Protein AF-A0A258LQ60-F1 (afdb_monomer)

Solvent-accessible surface area (backbone atoms only — not comparable to full-atom values): 3113 Å² tot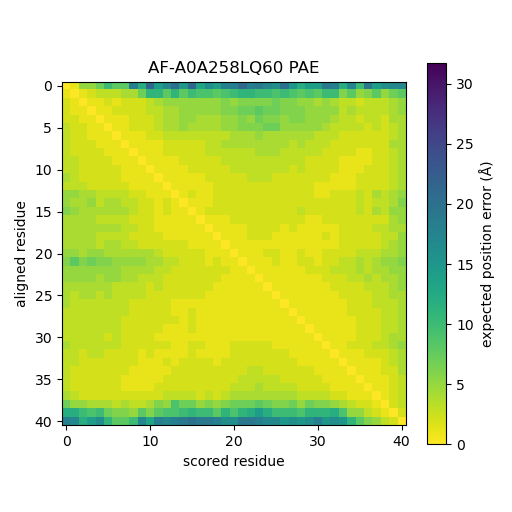al; per-residue (Å²): 134,91,75,62,68,94,79,63,84,91,83,87,61,86,80,82,72,66,79,40,82,70,97,46,70,70,23,48,59,61,45,72,70,86,84,89,81,84,86,78,135

Secondary structure (DSSP, 8-state):
----GGG------TTSS-SS-SSSHHHHHHHS---------

Sequence (41 aa):
MGVSENQMEAVSFGKEKPKAEGDNEAAWAENRRADIVYITN

Radius of gyration: 13.77 Å; Cα contacts (8 Å, |Δi|>4): 13; chains: 1; bounding box: 34×13×3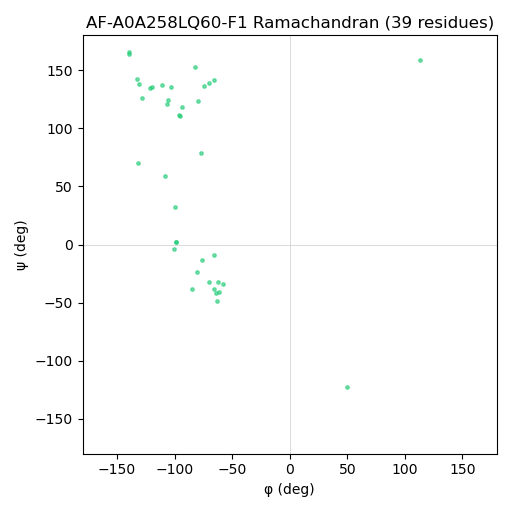6 Å

Foldseek 3Di:
DPDDPVQDDDDDPDQVDFPDDDDDPVSVVRRPDDDDDDDDD

Mean predicted aligned error: 3.24 Å

pLDDT: mean 94.64, std 6.78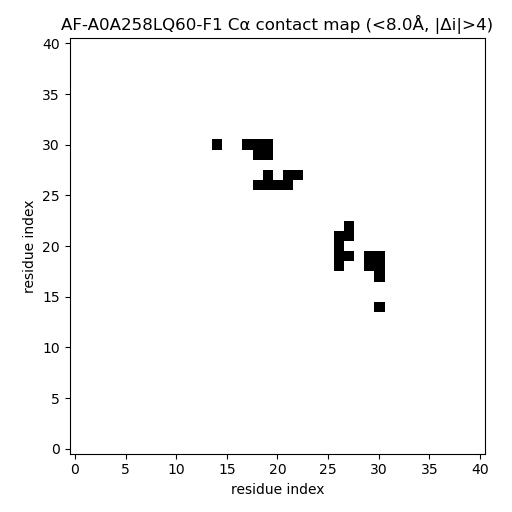, range [66.88, 98.44]

Structure (mmCIF, N/CA/C/O backbone):
data_AF-A0A258LQ60-F1
#
_entry.id   AF-A0A258LQ60-F1
#
loop_
_atom_site.group_PDB
_atom_site.id
_atom_site.type_symbol
_atom_site.label_atom_id
_atom_site.label_alt_id
_atom_site.label_comp_id
_atom_site.label_asym_id
_atom_site.label_entity_id
_atom_site.label_seq_id
_atom_site.pdbx_PDB_ins_code
_atom_site.Cartn_x
_atom_site.Cartn_y
_atom_site.Cartn_z
_atom_site.occupancy
_atom_site.B_iso_or_equiv
_atom_site.auth_seq_id
_atom_site.auth_comp_id
_atom_site.auth_asym_id
_atom_site.auth_atom_id
_atom_site.pdbx_PDB_model_num
ATOM 1 N N . MET A 1 1 ? -19.129 -2.768 1.466 1.00 67.31 1 MET A N 1
ATOM 2 C CA . MET A 1 1 ? -18.108 -3.009 2.508 1.00 67.31 1 MET A CA 1
ATOM 3 C C . MET A 1 1 ? -18.506 -2.173 3.721 1.00 67.31 1 MET A C 1
ATOM 5 O O . MET A 1 1 ? -18.519 -0.964 3.585 1.00 67.31 1 MET A O 1
ATOM 9 N N . GLY A 1 2 ? -18.955 -2.781 4.827 1.00 92.62 2 GLY A N 1
ATOM 10 C CA . GLY A 1 2 ? -19.589 -2.088 5.971 1.00 92.62 2 GLY A CA 1
ATOM 11 C C . GLY A 1 2 ? -18.667 -1.836 7.170 1.00 92.62 2 GLY A C 1
ATOM 12 O O . GLY A 1 2 ? -19.119 -1.925 8.306 1.00 92.62 2 GLY A O 1
ATOM 13 N N . VAL A 1 3 ? -17.374 -1.614 6.926 1.00 92.56 3 VAL A N 1
ATOM 14 C CA . VAL A 1 3 ? -16.391 -1.323 7.984 1.00 92.56 3 VAL A CA 1
ATOM 15 C C . VAL A 1 3 ? -16.599 0.110 8.470 1.00 92.56 3 VAL A C 1
ATOM 17 O O . VAL A 1 3 ? -16.797 1.007 7.652 1.00 92.56 3 VAL A O 1
ATOM 20 N N . SER A 1 4 ? -16.566 0.323 9.787 1.00 94.94 4 SER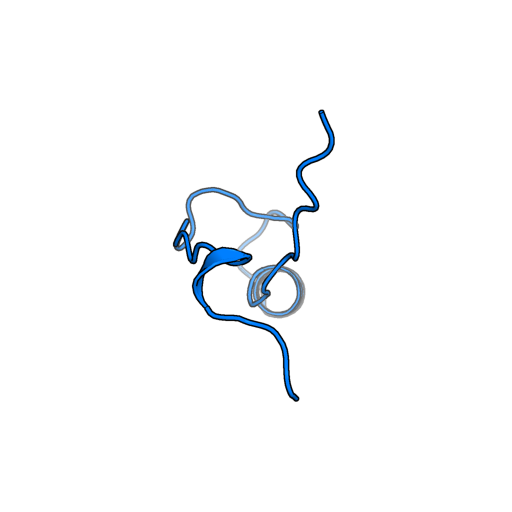 A N 1
ATOM 21 C CA . SER A 1 4 ? -16.691 1.661 10.368 1.00 94.94 4 SER A CA 1
ATOM 22 C C . SER A 1 4 ? -15.445 2.500 10.078 1.00 94.94 4 SER A C 1
ATOM 24 O O . SER A 1 4 ? -14.325 2.008 10.207 1.00 94.94 4 SER A O 1
ATOM 26 N N . GLU A 1 5 ? -15.631 3.778 9.747 1.00 92.38 5 GLU A N 1
ATOM 27 C CA . GLU A 1 5 ? -14.531 4.720 9.487 1.00 92.38 5 GLU A CA 1
ATOM 28 C C . GLU A 1 5 ? -13.586 4.849 10.690 1.00 92.38 5 GLU A C 1
ATOM 30 O O . GLU A 1 5 ? -12.376 4.915 10.515 1.00 92.38 5 GLU A O 1
ATOM 35 N N . ASN A 1 6 ? -14.112 4.753 11.916 1.00 94.56 6 ASN A N 1
ATOM 36 C CA . ASN A 1 6 ? -13.322 4.850 13.151 1.00 94.56 6 ASN A CA 1
ATOM 37 C C . ASN A 1 6 ? -12.318 3.696 13.347 1.00 94.56 6 ASN A C 1
ATOM 39 O O . ASN A 1 6 ? -11.529 3.731 14.287 1.00 94.56 6 ASN A O 1
ATOM 43 N N . GLN A 1 7 ? -12.380 2.647 12.523 1.00 94.38 7 GLN A N 1
ATOM 44 C CA . GLN A 1 7 ? -11.469 1.499 12.574 1.00 94.38 7 GLN A CA 1
ATOM 45 C C . GLN A 1 7 ? -10.345 1.589 11.533 1.00 94.38 7 GLN A C 1
ATOM 47 O O . GLN A 1 7 ? -9.566 0.644 11.408 1.00 94.38 7 GLN A O 1
ATOM 52 N N . MET A 1 8 ? -10.280 2.670 10.750 1.00 94.00 8 MET A N 1
ATOM 53 C CA . MET A 1 8 ? -9.339 2.812 9.643 1.00 94.00 8 MET A CA 1
ATOM 54 C C . MET A 1 8 ? -8.639 4.167 9.674 1.00 94.00 8 MET A C 1
ATOM 56 O O . MET A 1 8 ? -9.246 5.199 9.936 1.00 94.00 8 MET A O 1
ATOM 60 N N . GLU A 1 9 ? -7.361 4.157 9.314 1.00 95.56 9 GLU A N 1
ATOM 61 C CA . GLU A 1 9 ? -6.581 5.355 9.034 1.00 95.56 9 GLU A CA 1
ATOM 62 C C . GLU A 1 9 ? -5.848 5.162 7.702 1.00 95.56 9 GLU A C 1
ATOM 64 O O . GLU A 1 9 ? -5.334 4.078 7.418 1.00 95.56 9 GLU A O 1
ATOM 69 N N . ALA A 1 10 ? -5.820 6.204 6.869 1.00 96.00 10 ALA A N 1
ATOM 70 C CA . ALA A 1 10 ? -5.131 6.187 5.584 1.00 96.00 10 ALA A CA 1
ATOM 71 C C . ALA A 1 10 ? -3.851 7.028 5.658 1.00 96.00 10 ALA A C 1
ATOM 73 O O . ALA A 1 10 ? -3.905 8.234 5.891 1.00 96.00 10 ALA A O 1
ATOM 74 N N . VAL A 1 11 ? -2.703 6.397 5.400 1.00 96.56 11 VAL A N 1
ATOM 75 C CA . VAL A 1 11 ? -1.385 7.048 5.375 1.00 96.56 11 VAL A CA 1
ATOM 76 C C . VAL A 1 11 ? -0.748 6.861 3.999 1.00 96.56 11 VAL A C 1
ATOM 78 O O . VAL A 1 11 ? -0.758 5.761 3.449 1.00 96.56 11 VAL A O 1
ATOM 81 N N . SER A 1 12 ? -0.180 7.933 3.438 1.00 97.06 12 SER A N 1
ATOM 82 C CA . SER A 1 12 ? 0.512 7.896 2.145 1.00 97.06 12 SER A CA 1
ATOM 83 C C . SER A 1 12 ? 2.023 7.962 2.329 1.00 97.06 12 SER A C 1
ATOM 85 O O . SER A 1 12 ? 2.543 8.910 2.913 1.00 97.06 12 SER A O 1
ATOM 87 N N . PHE A 1 13 ? 2.729 6.975 1.775 1.00 97.00 13 PHE A N 1
ATOM 88 C CA . PHE A 1 13 ? 4.195 6.950 1.745 1.00 97.00 13 PHE A CA 1
ATOM 89 C C . PHE A 1 13 ? 4.788 7.386 0.401 1.00 97.00 13 PHE A C 1
ATOM 91 O O . PHE A 1 13 ? 6.008 7.459 0.270 1.00 97.00 13 PHE A O 1
ATOM 98 N N . GLY A 1 14 ? 3.960 7.664 -0.612 1.00 95.88 14 GLY A N 1
ATOM 99 C CA . GLY A 1 14 ? 4.441 7.960 -1.962 1.00 95.88 14 GLY A CA 1
ATOM 100 C C . GLY A 1 14 ? 5.452 6.913 -2.447 1.00 95.88 14 GLY A C 1
ATOM 101 O O . GLY A 1 14 ? 5.161 5.721 -2.471 1.00 95.88 14 GLY A O 1
ATOM 102 N N . LYS A 1 15 ? 6.657 7.366 -2.801 1.00 95.38 15 LYS A N 1
ATOM 103 C CA . LYS A 1 15 ? 7.770 6.523 -3.270 1.00 95.38 15 LYS A CA 1
ATOM 104 C C . LYS A 1 15 ? 8.813 6.197 -2.192 1.00 95.38 15 LYS A C 1
ATOM 106 O O . LYS A 1 15 ? 9.802 5.539 -2.487 1.00 95.38 15 LYS A O 1
ATOM 111 N N . GLU A 1 16 ? 8.606 6.644 -0.955 1.00 97.38 16 GLU A N 1
ATOM 112 C CA . GLU A 1 16 ? 9.626 6.612 0.107 1.00 97.38 16 GLU A CA 1
ATOM 113 C C . GLU A 1 16 ? 9.842 5.213 0.716 1.00 97.38 16 GLU A C 1
ATOM 115 O O . GLU A 1 16 ? 10.800 4.990 1.457 1.00 97.38 16 GLU A O 1
ATOM 120 N N . LYS A 1 17 ? 8.936 4.263 0.444 1.00 96.75 17 LYS A N 1
ATOM 121 C CA . LYS A 1 17 ? 8.962 2.886 0.973 1.00 96.75 17 LYS A CA 1
ATOM 122 C C . LYS A 1 17 ? 8.756 1.848 -0.148 1.00 96.75 17 LYS A C 1
ATOM 124 O O . LYS A 1 17 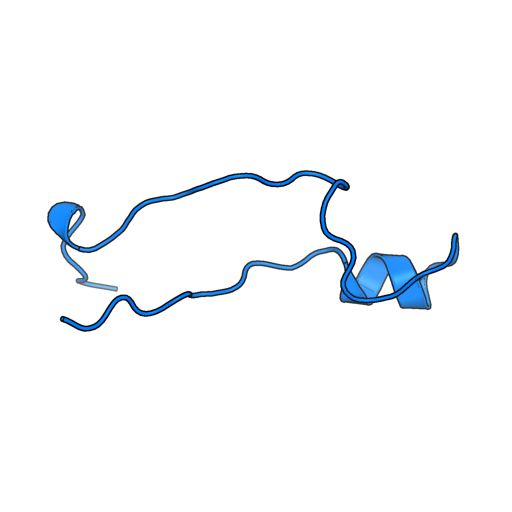? 7.686 1.221 -0.216 1.00 96.75 17 LYS A O 1
ATOM 129 N N . PRO A 1 18 ? 9.741 1.678 -1.052 1.00 97.25 18 PRO A N 1
ATOM 130 C CA . PRO A 1 18 ? 9.649 0.695 -2.125 1.00 97.25 18 PRO A CA 1
ATOM 131 C C . PRO A 1 18 ? 9.639 -0.729 -1.557 1.00 97.25 18 PRO A C 1
ATOM 133 O O . PRO A 1 18 ? 10.328 -1.031 -0.585 1.00 97.25 18 PRO A O 1
ATOM 136 N N . LYS A 1 19 ? 8.834 -1.600 -2.167 1.00 97.62 19 LYS A N 1
ATOM 137 C CA . LYS A 1 19 ? 8.852 -3.048 -1.936 1.00 97.62 19 LYS A CA 1
ATOM 138 C C . LYS A 1 19 ? 9.909 -3.727 -2.810 1.00 97.62 19 LYS A C 1
ATOM 140 O O . LYS A 1 19 ? 10.578 -4.640 -2.342 1.00 97.62 19 LYS A O 1
ATOM 145 N N . ALA A 1 20 ? 10.054 -3.259 -4.048 1.00 98.19 20 ALA A N 1
ATOM 146 C CA . ALA A 1 20 ? 11.065 -3.702 -4.998 1.00 98.19 20 ALA A CA 1
ATOM 147 C C . ALA A 1 20 ? 11.954 -2.520 -5.402 1.00 98.19 20 ALA A C 1
ATOM 149 O O . ALA A 1 20 ? 11.458 -1.424 -5.675 1.00 98.19 20 ALA A O 1
ATOM 150 N N . GLU A 1 21 ? 13.265 -2.739 -5.441 1.00 97.62 21 GLU A N 1
ATOM 151 C CA . GLU A 1 21 ? 14.221 -1.750 -5.937 1.00 97.62 21 GLU A CA 1
ATOM 152 C C . GLU A 1 21 ? 14.317 -1.788 -7.470 1.00 97.62 21 GLU A C 1
ATOM 154 O O . GLU A 1 21 ? 14.105 -2.827 -8.099 1.00 97.62 21 GLU A O 1
ATOM 159 N N . GLY A 1 22 ? 14.679 -0.652 -8.068 1.00 96.69 22 GLY A N 1
ATOM 160 C CA . GLY A 1 22 ? 14.946 -0.522 -9.500 1.00 96.69 22 GLY A CA 1
ATOM 161 C C . GLY A 1 22 ? 13.948 0.353 -10.264 1.00 96.69 22 GLY A C 1
ATOM 162 O O . GLY A 1 22 ? 12.810 0.564 -9.850 1.00 96.69 22 GLY A O 1
ATOM 163 N N . ASP A 1 23 ? 14.402 0.837 -11.422 1.00 97.69 23 ASP A N 1
ATOM 164 C CA . ASP A 1 23 ? 13.675 1.763 -12.300 1.00 97.69 23 ASP A CA 1
ATOM 165 C C . ASP A 1 23 ? 13.191 1.058 -13.571 1.00 97.69 23 ASP A C 1
ATOM 167 O O . ASP A 1 23 ? 13.575 1.382 -14.695 1.00 97.69 23 ASP A O 1
ATOM 171 N N . ASN A 1 24 ? 12.386 0.018 -13.385 1.00 98.25 24 ASN A N 1
ATOM 172 C CA . ASN A 1 24 ? 11.802 -0.750 -14.476 1.00 98.25 24 ASN A CA 1
ATOM 173 C C . ASN A 1 24 ? 10.349 -1.117 -14.159 1.00 98.25 24 ASN A C 1
ATOM 175 O O . ASN A 1 24 ? 9.903 -1.032 -13.015 1.00 98.25 24 ASN A O 1
ATOM 179 N N . GLU A 1 25 ? 9.611 -1.553 -15.181 1.00 98.31 25 GLU A N 1
ATOM 180 C CA . GLU A 1 25 ? 8.175 -1.806 -15.037 1.00 98.31 25 GLU A CA 1
ATOM 1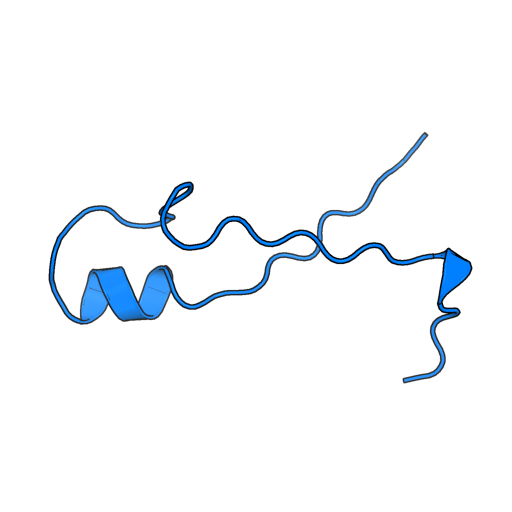81 C C . GLU A 1 25 ? 7.863 -2.907 -14.019 1.00 98.31 25 GLU A C 1
ATOM 183 O O . GLU A 1 25 ? 6.855 -2.814 -13.325 1.00 98.31 25 GLU A O 1
ATOM 188 N N . ALA A 1 26 ? 8.731 -3.914 -13.876 1.00 98.38 26 ALA A N 1
ATOM 189 C CA . ALA A 1 26 ? 8.531 -4.963 -12.880 1.00 98.38 26 ALA A CA 1
ATOM 190 C C . ALA A 1 26 ? 8.567 -4.383 -11.454 1.00 98.38 26 ALA A C 1
ATOM 192 O O . ALA A 1 26 ? 7.628 -4.587 -10.684 1.00 98.38 26 ALA A O 1
ATOM 193 N N . ALA A 1 27 ? 9.581 -3.573 -11.134 1.00 98.44 27 ALA A N 1
ATOM 194 C CA . ALA A 1 27 ? 9.688 -2.910 -9.835 1.00 98.44 27 ALA A CA 1
ATOM 195 C C . ALA A 1 27 ? 8.545 -1.907 -9.599 1.00 98.44 27 ALA A C 1
ATOM 197 O O . ALA A 1 27 ? 7.955 -1.860 -8.517 1.00 98.44 27 ALA A O 1
ATOM 198 N N . TRP A 1 28 ? 8.172 -1.120 -10.614 1.00 98.06 28 TRP A N 1
ATOM 199 C CA . TRP A 1 28 ? 7.065 -0.169 -10.490 1.00 98.06 28 TRP A CA 1
ATOM 200 C C . TRP A 1 28 ? 5.718 -0.861 -10.284 1.00 98.06 28 TRP A C 1
ATOM 202 O O . TRP A 1 28 ? 4.912 -0.381 -9.486 1.00 98.06 28 TRP A O 1
ATOM 212 N N . ALA A 1 29 ? 5.474 -1.992 -10.949 1.00 98.19 29 ALA A N 1
ATOM 213 C CA . ALA A 1 29 ? 4.263 -2.781 -10.754 1.00 98.19 29 ALA A CA 1
ATOM 214 C C . ALA A 1 29 ? 4.140 -3.294 -9.314 1.00 98.19 29 ALA A C 1
ATOM 216 O O . ALA A 1 29 ? 3.059 -3.205 -8.7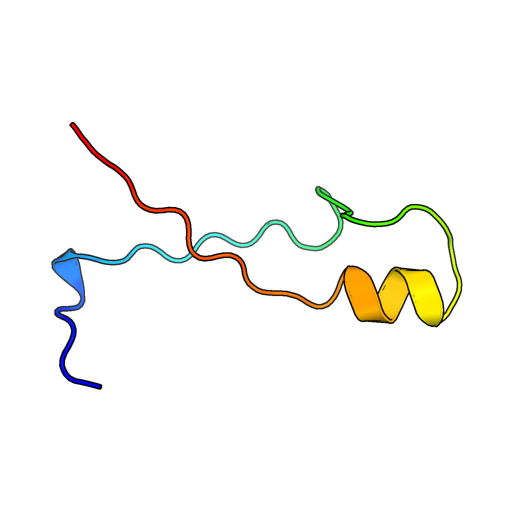36 1.00 98.19 29 ALA A O 1
ATOM 217 N N . GLU A 1 30 ? 5.238 -3.746 -8.705 1.00 98.06 30 GLU A N 1
ATOM 218 C CA . GLU A 1 30 ? 5.248 -4.163 -7.298 1.00 98.06 30 GLU A CA 1
ATOM 219 C C . GLU A 1 30 ? 5.085 -2.992 -6.316 1.00 98.06 30 GLU A C 1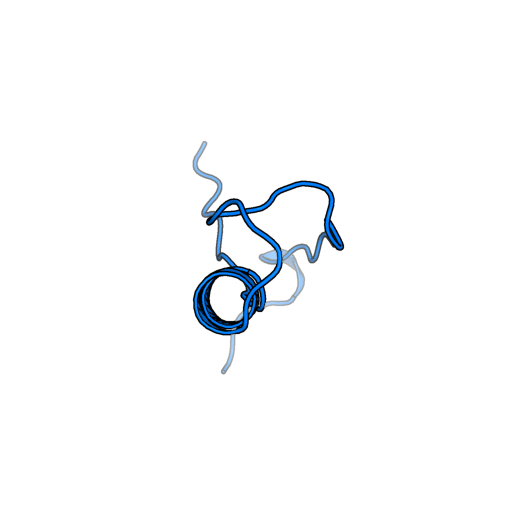
ATOM 221 O O . GLU A 1 30 ? 4.494 -3.149 -5.244 1.00 98.06 30 GLU A O 1
ATOM 226 N N . ASN A 1 31 ? 5.594 -1.810 -6.670 1.00 98.19 31 ASN A N 1
ATOM 227 C CA . ASN A 1 31 ? 5.573 -0.632 -5.803 1.00 98.19 31 ASN A CA 1
ATOM 228 C C . ASN A 1 31 ? 4.229 0.115 -5.805 1.00 98.19 31 ASN A C 1
ATOM 230 O O . ASN A 1 31 ? 3.911 0.779 -4.817 1.00 98.19 31 ASN A O 1
ATOM 234 N N . ARG A 1 32 ? 3.414 -0.010 -6.861 1.00 97.75 32 ARG A N 1
ATOM 235 C CA . ARG A 1 32 ? 2.046 0.539 -6.930 1.00 97.75 32 ARG A CA 1
ATOM 236 C C . ARG A 1 32 ? 1.071 -0.331 -6.130 1.00 97.75 32 ARG A C 1
ATOM 238 O O . ARG A 1 32 ? 0.326 -1.129 -6.693 1.00 97.75 32 ARG A O 1
ATOM 245 N N . ARG A 1 33 ? 1.079 -0.170 -4.806 1.00 97.94 33 ARG A N 1
ATOM 246 C CA . ARG A 1 33 ? 0.319 -1.017 -3.874 1.00 97.94 33 ARG A CA 1
ATOM 247 C C . ARG A 1 33 ? -0.321 -0.226 -2.733 1.00 97.94 33 ARG A C 1
ATOM 249 O O . ARG A 1 33 ? 0.089 0.894 -2.439 1.00 97.94 33 ARG A O 1
ATOM 256 N N . ALA A 1 34 ? -1.275 -0.862 -2.061 1.00 97.75 34 ALA A N 1
ATOM 257 C CA . ALA A 1 34 ? -1.798 -0.446 -0.767 1.00 97.75 34 ALA A CA 1
ATOM 258 C C . ALA A 1 34 ? -1.737 -1.648 0.184 1.00 97.75 34 ALA A C 1
ATOM 260 O O . ALA A 1 34 ? -2.255 -2.715 -0.144 1.00 97.75 34 ALA A O 1
ATOM 261 N N . ASP A 1 35 ? -1.098 -1.469 1.337 1.00 96.69 35 ASP A N 1
ATOM 262 C CA . ASP A 1 35 ? -0.954 -2.509 2.356 1.00 96.69 35 ASP A CA 1
ATOM 263 C C . ASP A 1 35 ? -1.944 -2.233 3.503 1.00 96.69 35 ASP A C 1
ATOM 265 O O . ASP A 1 35 ? -2.072 -1.093 3.952 1.00 96.69 35 ASP A O 1
ATOM 269 N N . ILE A 1 36 ? -2.643 -3.264 3.994 1.00 96.25 36 ILE A N 1
ATOM 270 C CA . ILE A 1 36 ? -3.499 -3.160 5.187 1.00 96.25 36 ILE A CA 1
ATOM 271 C C . ILE A 1 36 ? -2.682 -3.614 6.394 1.00 96.25 36 ILE A C 1
ATOM 273 O O . ILE A 1 36 ? -2.365 -4.796 6.530 1.00 96.25 36 ILE A O 1
ATOM 277 N N . VAL A 1 37 ? -2.348 -2.671 7.273 1.00 95.94 37 VAL A N 1
ATOM 278 C CA . VAL A 1 37 ? -1.638 -2.949 8.524 1.00 95.94 37 VAL A CA 1
ATOM 279 C C . VAL A 1 37 ? -2.660 -3.063 9.650 1.00 95.94 37 VAL A C 1
ATOM 281 O O . VAL A 1 37 ? -3.293 -2.078 10.023 1.00 95.94 37 VAL A O 1
ATOM 284 N N . TYR A 1 38 ? -2.832 -4.266 10.195 1.00 94.81 38 TYR A N 1
ATOM 285 C CA . TYR A 1 38 ? -3.692 -4.482 11.356 1.00 94.81 38 TYR A CA 1
ATOM 286 C C . TYR A 1 38 ? -2.958 -4.079 12.633 1.00 94.81 38 TYR A C 1
ATOM 288 O O . TYR A 1 38 ? -1.884 -4.602 12.926 1.00 94.81 38 TYR A O 1
ATOM 296 N N . ILE A 1 39 ? -3.553 -3.169 13.400 1.00 90.94 39 ILE A N 1
ATOM 297 C CA . ILE A 1 39 ? -3.040 -2.765 14.709 1.00 90.94 39 ILE A CA 1
ATOM 298 C C . ILE A 1 39 ? -3.741 -3.619 15.765 1.00 90.94 39 ILE A C 1
ATOM 300 O O . ILE A 1 39 ? -4.964 -3.584 15.892 1.00 90.94 39 ILE A O 1
ATOM 304 N N . THR A 1 40 ? -2.964 -4.405 16.504 1.00 83.88 40 THR A N 1
ATOM 305 C CA . THR A 1 40 ? -3.427 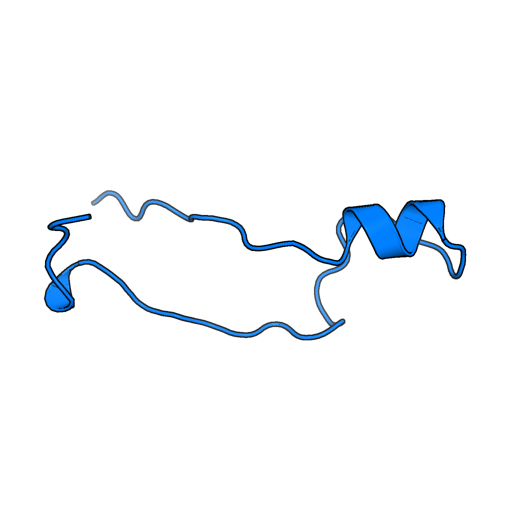-5.180 17.661 1.00 83.88 40 THR A CA 1
ATOM 306 C C . THR A 1 40 ? -2.828 -4.590 18.932 1.00 83.88 40 THR A C 1
ATOM 308 O O . THR A 1 40 ? -1.639 -4.266 18.937 1.00 83.88 40 THR A O 1
ATOM 311 N N . ASN A 1 41 ? -3.633 -4.475 19.990 1.00 66.88 41 ASN A N 1
ATOM 312 C CA . ASN A 1 41 ? -3.145 -4.184 21.342 1.00 66.88 41 ASN A CA 1
ATOM 313 C C . ASN A 1 41 ? -2.555 -5.425 22.015 1.00 66.88 41 ASN A C 1
ATOM 315 O O . ASN A 1 41 ? -3.017 -6.542 21.687 1.00 66.88 41 ASN A O 1
#